Protein AF-A0A7J2HL66-F1 (afdb_monomer)

pLDDT: mean 74.8, std 8.33, range [50.34, 89.06]

Radius of gyration: 15.58 Å; Cα contacts (8 Å, |Δi|>4): 56; chains: 1; bounding box: 37×27×41 Å

Structure (mmCIF, N/CA/C/O backbone):
data_AF-A0A7J2HL66-F1
#
_entry.id   AF-A0A7J2HL66-F1
#
loop_
_atom_site.group_PDB
_atom_site.id
_atom_site.type_symbol
_atom_site.label_atom_id
_atom_site.label_alt_id
_atom_site.label_comp_id
_atom_site.label_asym_id
_atom_site.label_entity_id
_atom_site.label_seq_id
_atom_site.pdbx_PDB_ins_code
_atom_site.Cartn_x
_atom_site.C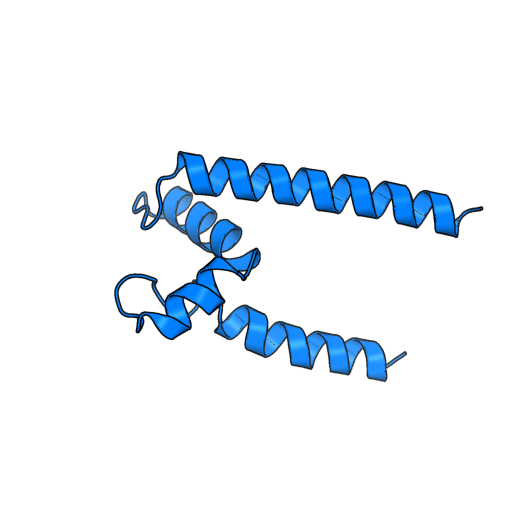artn_y
_atom_site.Cartn_z
_atom_site.occupancy
_atom_site.B_iso_or_equiv
_atom_site.auth_seq_id
_atom_site.auth_comp_id
_atom_site.auth_asym_id
_atom_site.auth_atom_id
_atom_site.pdbx_PDB_model_num
ATOM 1 N N . PRO A 1 1 ? 0.967 13.317 24.779 1.00 60.38 1 PRO A N 1
ATOM 2 C CA . PRO A 1 1 ? 0.883 13.967 23.443 1.00 60.38 1 PRO A CA 1
ATOM 3 C C . PRO A 1 1 ? 2.115 13.721 22.548 1.00 60.38 1 PRO A C 1
ATOM 5 O O . PRO A 1 1 ? 1.949 13.235 21.437 1.00 60.38 1 PRO A O 1
ATOM 8 N N . HIS A 1 2 ? 3.341 13.988 23.022 1.00 63.75 2 HIS A N 1
ATOM 9 C CA . HIS A 1 2 ? 4.563 13.840 22.207 1.00 63.75 2 HIS A CA 1
ATOM 10 C C . HIS A 1 2 ? 4.962 12.383 21.921 1.00 63.75 2 HIS A C 1
ATOM 12 O O . HIS A 1 2 ? 5.415 12.080 20.822 1.00 63.75 2 HIS A O 1
ATOM 18 N N . ALA A 1 3 ? 4.726 11.468 22.869 1.00 73.88 3 ALA A N 1
ATOM 19 C CA . ALA A 1 3 ? 5.046 10.049 22.697 1.00 73.88 3 ALA A CA 1
ATOM 20 C C . ALA A 1 3 ? 4.274 9.399 21.534 1.00 73.88 3 ALA A C 1
ATOM 22 O O . ALA A 1 3 ? 4.842 8.598 20.804 1.00 73.88 3 ALA A O 1
ATOM 23 N N . PHE A 1 4 ? 3.014 9.788 21.303 1.00 79.56 4 PHE A N 1
ATOM 24 C CA . PHE A 1 4 ? 2.216 9.254 20.195 1.00 79.56 4 PHE A CA 1
ATOM 25 C C . PHE A 1 4 ? 2.784 9.660 18.830 1.00 79.56 4 PHE A C 1
ATOM 27 O O . PHE A 1 4 ? 2.941 8.818 17.954 1.00 79.56 4 PHE A O 1
ATOM 34 N N . SER A 1 5 ? 3.159 10.934 18.672 1.00 80.25 5 SER A N 1
ATOM 35 C CA . SER A 1 5 ? 3.782 11.427 17.437 1.00 80.25 5 SER A CA 1
ATOM 36 C C . SER A 1 5 ? 5.145 10.774 17.177 1.00 80.25 5 SER A C 1
ATOM 38 O O . SER A 1 5 ? 5.472 10.454 16.035 1.00 80.25 5 SER A O 1
ATOM 40 N N . LEU A 1 6 ? 5.921 10.515 18.236 1.00 85.25 6 LEU A N 1
ATOM 41 C CA . LEU A 1 6 ? 7.210 9.831 18.133 1.00 85.25 6 LEU A CA 1
ATOM 42 C C . LEU A 1 6 ? 7.050 8.359 17.732 1.00 85.25 6 LEU A C 1
ATOM 44 O O . LEU A 1 6 ? 7.753 7.897 16.839 1.00 85.25 6 LEU A O 1
ATOM 48 N N . ILE A 1 7 ? 6.091 7.645 18.329 1.00 84.06 7 ILE A N 1
ATOM 49 C CA . ILE A 1 7 ? 5.765 6.260 17.957 1.00 84.06 7 ILE A CA 1
ATOM 50 C C . ILE A 1 7 ? 5.258 6.205 16.513 1.00 84.06 7 ILE A C 1
ATOM 52 O O . ILE A 1 7 ? 5.721 5.372 15.739 1.00 84.06 7 ILE A O 1
ATOM 56 N N . MET A 1 8 ? 4.370 7.124 16.121 1.00 83.88 8 MET A N 1
ATOM 57 C CA . MET A 1 8 ? 3.894 7.205 14.740 1.00 83.88 8 MET A CA 1
ATOM 58 C C . MET A 1 8 ? 5.032 7.464 13.756 1.00 83.88 8 MET A C 1
ATOM 60 O O . MET A 1 8 ? 5.122 6.756 12.764 1.00 83.88 8 MET A O 1
ATOM 64 N N . ASN A 1 9 ? 5.949 8.394 14.032 1.00 84.12 9 ASN A N 1
ATOM 65 C CA . ASN A 1 9 ? 7.112 8.618 13.163 1.00 84.12 9 ASN A CA 1
ATOM 66 C C . ASN A 1 9 ? 8.040 7.398 13.096 1.00 84.12 9 ASN A C 1
ATOM 68 O O . ASN A 1 9 ? 8.518 7.050 12.017 1.00 84.12 9 ASN A O 1
ATOM 72 N N . LEU A 1 10 ? 8.264 6.725 14.226 1.00 85.81 10 LEU A N 1
ATOM 73 C CA . LEU A 1 10 ? 9.108 5.534 14.300 1.00 85.81 10 LEU A CA 1
ATOM 74 C C . LEU A 1 10 ? 8.511 4.343 13.544 1.00 85.81 10 LEU A C 1
ATOM 76 O O . LEU A 1 10 ? 9.272 3.520 13.058 1.00 85.81 10 LEU A O 1
ATOM 80 N N . VAL A 1 11 ? 7.184 4.258 13.412 1.00 83.69 11 VAL A N 1
ATOM 81 C CA . VAL A 1 11 ? 6.499 3.244 12.589 1.00 83.69 11 VAL A CA 1
ATOM 82 C C . VAL A 1 11 ? 6.402 3.681 11.125 1.00 83.69 11 VAL A C 1
ATOM 84 O O . VAL A 1 11 ? 6.619 2.872 10.224 1.00 83.69 11 VAL A O 1
ATOM 87 N N . MET A 1 12 ? 6.125 4.960 10.870 1.00 82.81 12 MET A N 1
ATOM 88 C CA . MET A 1 12 ? 5.989 5.502 9.517 1.00 82.81 12 MET A CA 1
ATOM 89 C C . MET A 1 12 ? 7.312 5.445 8.754 1.00 82.81 12 MET A C 1
ATOM 91 O O . MET A 1 12 ? 7.315 5.010 7.610 1.00 82.81 12 MET A O 1
ATOM 95 N N . MET A 1 13 ? 8.442 5.803 9.370 1.00 82.94 13 MET A N 1
ATOM 96 C CA . MET A 1 13 ? 9.767 5.736 8.734 1.00 82.94 13 MET A CA 1
ATOM 97 C C . MET A 1 13 ? 10.082 4.353 8.128 1.00 82.94 13 MET A C 1
ATOM 99 O O . MET A 1 13 ? 10.293 4.279 6.916 1.00 82.94 13 MET A O 1
ATOM 103 N N . PRO A 1 14 ? 10.063 3.242 8.891 1.00 77.44 14 PRO A N 1
ATOM 104 C CA . PRO A 1 14 ? 10.286 1.915 8.339 1.00 77.44 14 PRO A CA 1
ATOM 105 C C . PRO A 1 14 ? 9.163 1.492 7.393 1.00 77.44 14 PRO A C 1
ATOM 107 O O . PRO A 1 14 ? 9.472 0.907 6.365 1.00 77.44 14 PRO A O 1
ATOM 110 N N . ALA A 1 15 ? 7.892 1.822 7.652 1.00 79.06 15 ALA A N 1
ATOM 111 C CA . ALA A 1 15 ? 6.799 1.496 6.728 1.00 79.06 15 ALA A CA 1
ATOM 112 C C . ALA A 1 15 ? 6.955 2.173 5.353 1.00 79.06 15 ALA A C 1
ATOM 114 O O . ALA A 1 15 ? 6.628 1.573 4.332 1.00 79.06 15 ALA A O 1
ATOM 115 N N . THR A 1 16 ? 7.484 3.398 5.323 1.00 75.56 16 THR A N 1
ATOM 116 C CA . THR A 1 16 ? 7.740 4.152 4.088 1.00 75.56 16 THR A CA 1
ATOM 117 C C . THR A 1 16 ? 8.987 3.625 3.384 1.00 75.56 16 THR A C 1
ATOM 119 O O . THR A 1 16 ? 8.991 3.481 2.165 1.00 75.56 16 THR A O 1
ATOM 122 N N . PHE A 1 17 ? 10.028 3.275 4.146 1.00 75.94 17 PHE A N 1
ATOM 123 C CA . PHE A 1 17 ? 11.242 2.659 3.612 1.00 75.94 17 PHE A CA 1
ATOM 124 C C . PHE A 1 17 ? 10.964 1.271 3.022 1.00 75.94 17 PHE A C 1
ATOM 126 O O . PHE A 1 17 ? 11.538 0.920 2.003 1.00 75.94 17 PHE A O 1
ATOM 133 N N . LEU A 1 18 ? 10.052 0.507 3.628 1.00 70.00 18 LEU A N 1
ATOM 134 C CA . LEU A 1 18 ? 9.598 -0.808 3.164 1.00 70.00 18 LEU A CA 1
ATOM 135 C C . LEU A 1 18 ? 8.516 -0.728 2.075 1.00 70.00 18 LEU A C 1
ATOM 137 O O . LEU A 1 18 ? 8.020 -1.763 1.646 1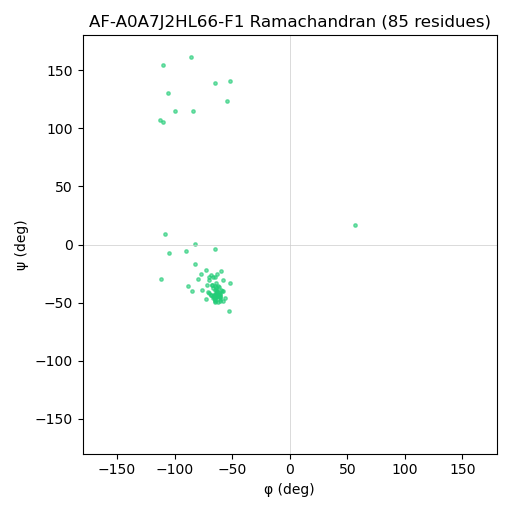.00 70.00 18 LEU A O 1
ATOM 141 N N . SER A 1 19 ? 8.112 0.473 1.660 1.00 70.38 19 SER A N 1
ATOM 142 C CA . SER A 1 19 ? 7.206 0.678 0.531 1.00 70.38 19 SER A CA 1
ATOM 143 C C . SER A 1 19 ? 7.990 0.718 -0.785 1.00 70.38 19 SER A C 1
ATOM 145 O O . SER A 1 19 ? 9.198 0.982 -0.825 1.00 70.38 19 SER A O 1
ATOM 147 N N . THR A 1 20 ? 7.287 0.517 -1.896 1.00 63.75 20 THR A N 1
ATOM 148 C CA . THR A 1 20 ? 7.845 0.556 -3.259 1.00 63.75 20 THR A CA 1
ATOM 149 C C . THR A 1 20 ? 8.365 1.924 -3.696 1.00 63.75 20 THR A C 1
ATOM 151 O O . THR A 1 20 ? 8.959 2.032 -4.771 1.00 63.75 20 THR A O 1
ATOM 154 N N . ALA A 1 21 ? 8.199 2.952 -2.855 1.00 66.00 21 ALA A N 1
ATOM 155 C CA . ALA A 1 21 ? 8.805 4.270 -3.026 1.00 66.00 21 ALA A CA 1
ATOM 156 C C . ALA A 1 21 ? 10.341 4.209 -3.097 1.00 66.00 21 ALA A C 1
ATOM 158 O O . ALA A 1 21 ? 10.936 4.917 -3.906 1.00 66.00 21 ALA A O 1
ATOM 159 N N . PHE A 1 22 ? 10.974 3.360 -2.275 1.00 65.19 22 PHE A N 1
ATOM 160 C CA . PHE A 1 22 ? 12.437 3.241 -2.196 1.00 65.19 22 PHE A CA 1
ATOM 161 C C . PHE A 1 22 ? 12.971 1.904 -2.730 1.00 65.19 22 PHE A C 1
ATOM 163 O O . PHE A 1 22 ? 14.076 1.880 -3.271 1.00 65.19 22 PHE A O 1
ATOM 170 N N . PHE A 1 23 ? 12.199 0.810 -2.638 1.00 65.38 23 PHE A N 1
ATOM 171 C CA . PHE A 1 23 ? 12.587 -0.502 -3.177 1.00 65.38 23 PHE A CA 1
ATOM 172 C C . PHE A 1 23 ? 11.699 -0.915 -4.356 1.00 65.38 23 PHE A C 1
ATOM 174 O O . PHE A 1 23 ? 10.546 -1.303 -4.149 1.00 65.38 23 PHE A O 1
ATOM 181 N N . PRO A 1 24 ? 12.204 -0.881 -5.602 1.00 61.88 24 PRO A N 1
ATOM 182 C CA . PRO A 1 24 ? 11.454 -1.405 -6.733 1.00 61.88 24 PRO A CA 1
ATOM 183 C C . PRO A 1 24 ? 11.254 -2.924 -6.592 1.00 61.88 24 PRO A C 1
ATOM 185 O O . PRO A 1 24 ? 12.153 -3.672 -6.199 1.00 61.88 24 PRO A O 1
ATOM 188 N N . LEU A 1 25 ? 10.047 -3.385 -6.932 1.00 62.91 25 LEU A N 1
ATOM 189 C CA . LEU A 1 25 ? 9.624 -4.789 -6.832 1.00 62.91 25 LEU A CA 1
ATOM 190 C C . LEU A 1 25 ? 10.486 -5.744 -7.676 1.00 62.91 25 LEU A C 1
ATOM 192 O O . LEU A 1 25 ? 10.547 -6.936 -7.381 1.00 62.91 25 LEU A O 1
ATOM 196 N N . GLU A 1 26 ? 11.152 -5.223 -8.706 1.00 62.81 26 GLU A N 1
ATOM 197 C CA . GLU A 1 26 ? 11.936 -5.986 -9.683 1.00 62.81 26 GLU A CA 1
ATOM 198 C C . GLU A 1 26 ? 13.305 -6.442 -9.157 1.00 62.81 26 GLU A C 1
ATOM 200 O O . GLU A 1 26 ? 13.820 -7.460 -9.611 1.00 62.81 26 GLU A O 1
ATOM 205 N N . SER A 1 27 ? 13.889 -5.744 -8.176 1.00 59.88 27 SER A N 1
ATOM 206 C CA . SER A 1 27 ? 15.242 -6.028 -7.664 1.00 59.88 27 SER A CA 1
ATOM 207 C C . 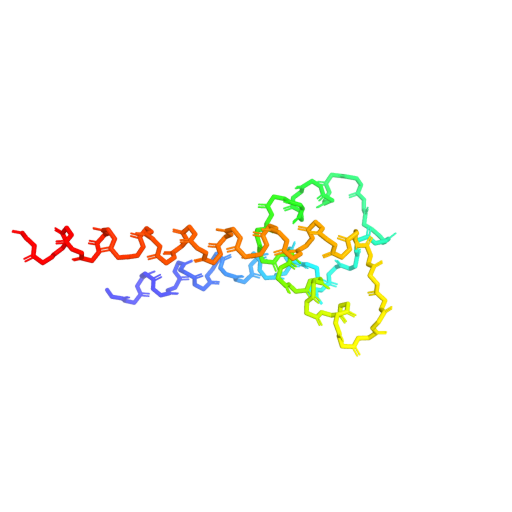SER A 1 27 ? 15.264 -6.655 -6.265 1.00 59.88 27 SER A C 1
ATOM 209 O O . SER A 1 27 ? 16.325 -6.785 -5.653 1.00 59.88 27 SER A O 1
ATOM 211 N N . THR A 1 28 ? 14.101 -7.043 -5.738 1.00 61.91 28 THR A N 1
ATOM 212 C CA . THR A 1 28 ? 13.937 -7.354 -4.316 1.00 61.91 28 THR A CA 1
ATOM 213 C C . THR A 1 28 ? 13.829 -8.860 -4.028 1.00 61.91 28 THR A C 1
ATOM 215 O O . THR A 1 28 ? 13.012 -9.566 -4.618 1.00 61.91 28 THR A O 1
ATOM 218 N N . THR A 1 29 ? 14.618 -9.352 -3.061 1.00 65.88 29 THR A N 1
ATOM 219 C CA . THR A 1 29 ? 14.599 -10.738 -2.546 1.00 65.88 29 THR A CA 1
ATOM 220 C C . THR A 1 29 ? 13.191 -11.189 -2.127 1.00 65.88 29 THR A C 1
ATOM 222 O O . THR A 1 29 ? 12.455 -10.436 -1.486 1.00 65.88 29 THR A O 1
ATOM 225 N N . SER A 1 30 ? 12.831 -12.449 -2.401 1.00 69.19 30 SER A N 1
ATOM 226 C CA . SER A 1 30 ? 11.472 -13.002 -2.229 1.00 69.19 30 SER A CA 1
ATOM 227 C C . SER A 1 30 ? 10.826 -12.781 -0.851 1.00 69.19 30 SER A C 1
ATOM 229 O O . SER A 1 30 ? 9.616 -12.589 -0.777 1.00 69.19 30 SER A O 1
ATOM 231 N N . TRP A 1 31 ? 11.600 -12.766 0.242 1.00 73.12 31 TRP A N 1
ATOM 232 C CA . TRP A 1 31 ? 11.072 -12.480 1.586 1.00 73.12 31 TRP A CA 1
ATOM 233 C C . TRP A 1 31 ? 10.647 -11.015 1.762 1.00 73.12 31 TRP A C 1
ATOM 235 O O . TRP A 1 31 ? 9.594 -10.723 2.324 1.00 73.12 31 TRP A O 1
ATOM 245 N N . LEU A 1 32 ? 11.448 -10.083 1.242 1.00 69.75 32 LEU A N 1
ATOM 246 C CA . LEU A 1 32 ? 11.161 -8.652 1.322 1.00 69.75 32 LEU A CA 1
ATOM 247 C C . LEU A 1 32 ? 9.971 -8.284 0.426 1.00 69.75 32 LEU A C 1
ATOM 249 O O . LEU A 1 32 ? 9.164 -7.433 0.787 1.00 69.75 32 LEU A O 1
ATOM 253 N N . ARG A 1 33 ? 9.781 -9.017 -0.675 1.00 70.62 33 ARG A N 1
ATOM 254 C CA . ARG A 1 33 ? 8.590 -8.908 -1.518 1.00 70.62 33 ARG A CA 1
ATOM 255 C C . ARG A 1 33 ? 7.305 -9.142 -0.708 1.00 70.62 33 ARG A C 1
ATOM 257 O O . ARG A 1 33 ? 6.398 -8.327 -0.787 1.00 70.62 33 ARG A O 1
ATOM 264 N N . ILE A 1 34 ? 7.240 -10.173 0.136 1.00 70.06 34 ILE A N 1
ATOM 265 C CA . ILE A 1 34 ? 6.052 -10.456 0.972 1.00 70.06 34 ILE A CA 1
ATOM 266 C C . ILE A 1 34 ? 5.741 -9.289 1.922 1.00 70.06 34 ILE A C 1
ATOM 268 O O . ILE A 1 34 ? 4.587 -8.884 2.046 1.00 70.06 34 ILE A O 1
ATOM 272 N N . MET A 1 35 ? 6.770 -8.709 2.545 1.00 72.00 35 MET A N 1
ATOM 273 C CA . MET A 1 35 ? 6.629 -7.536 3.419 1.00 72.00 35 MET A CA 1
ATOM 274 C C . MET A 1 35 ? 6.107 -6.304 2.662 1.00 72.00 35 MET A C 1
ATOM 276 O O . MET A 1 35 ? 5.254 -5.580 3.171 1.00 72.00 35 MET A O 1
ATOM 280 N N . ILE A 1 36 ? 6.581 -6.097 1.432 1.00 73.62 36 ILE A N 1
ATOM 281 C CA . ILE A 1 36 ? 6.163 -5.001 0.551 1.00 73.62 36 ILE A CA 1
ATOM 282 C C . ILE A 1 36 ? 4.695 -5.166 0.113 1.00 73.62 36 ILE A C 1
ATOM 284 O O . ILE A 1 36 ? 3.938 -4.200 0.179 1.00 73.62 36 ILE A O 1
ATOM 288 N N . TYR A 1 37 ? 4.266 -6.376 -0.276 1.00 70.81 37 TYR A N 1
ATOM 289 C CA . TYR A 1 37 ? 2.870 -6.660 -0.667 1.00 70.81 37 TYR A CA 1
ATOM 290 C C . TYR A 1 37 ? 1.885 -6.575 0.508 1.00 70.81 37 TYR A C 1
ATOM 292 O O . TYR A 1 37 ? 0.704 -6.301 0.299 1.00 70.81 37 TYR A O 1
ATOM 300 N N . MET A 1 38 ? 2.352 -6.805 1.738 1.00 71.94 38 MET A N 1
ATOM 301 C CA . MET A 1 38 ? 1.565 -6.597 2.960 1.00 71.94 38 MET A CA 1
ATOM 302 C C . MET A 1 38 ? 1.373 -5.114 3.285 1.00 71.94 38 MET A C 1
ATOM 304 O O . MET A 1 38 ? 0.451 -4.763 4.020 1.00 71.94 38 MET A O 1
ATOM 308 N N . ASN A 1 39 ? 2.238 -4.238 2.770 1.00 75.69 39 ASN A N 1
ATOM 309 C CA . ASN A 1 39 ? 2.167 -2.819 3.055 1.00 75.69 39 ASN A CA 1
ATOM 310 C C . ASN A 1 39 ? 1.152 -2.135 2.116 1.00 75.69 39 ASN A C 1
ATOM 312 O O . ASN A 1 39 ? 1.387 -2.063 0.912 1.00 75.69 39 ASN A O 1
ATOM 316 N N . PRO A 1 40 ? 0.035 -1.588 2.627 1.00 69.06 40 PRO A N 1
ATOM 317 C CA . PRO A 1 40 ? -0.975 -0.948 1.785 1.00 69.06 40 PRO A CA 1
ATOM 318 C C . PRO A 1 40 ? -0.450 0.297 1.050 1.00 69.06 40 PRO A C 1
ATOM 320 O O . PRO A 1 40 ? -0.954 0.638 -0.019 1.00 69.06 40 PRO A O 1
ATOM 323 N N . LEU A 1 41 ? 0.586 0.953 1.588 1.00 73.62 41 LEU A N 1
ATOM 324 C CA . LEU A 1 41 ? 1.220 2.127 0.984 1.00 73.62 41 LEU A CA 1
ATOM 325 C C . LEU A 1 41 ? 1.894 1.783 -0.354 1.00 73.62 41 LEU A C 1
ATOM 327 O O . LEU A 1 41 ? 1.982 2.639 -1.229 1.00 73.62 41 LEU A O 1
ATOM 331 N N . THR A 1 42 ? 2.334 0.534 -0.524 1.00 74.62 42 THR A N 1
ATOM 332 C CA . THR A 1 42 ? 2.948 0.034 -1.759 1.00 74.62 42 THR A CA 1
ATOM 333 C C . THR A 1 42 ? 2.028 0.185 -2.967 1.00 74.62 42 THR A C 1
ATOM 335 O O . THR A 1 42 ? 2.465 0.695 -3.994 1.00 74.62 42 THR A O 1
ATOM 338 N N . TYR A 1 43 ? 0.763 -0.232 -2.854 1.00 74.44 43 TYR A N 1
ATOM 339 C CA . TYR A 1 43 ? -0.185 -0.204 -3.978 1.00 74.44 43 TYR A CA 1
ATOM 340 C C . TYR A 1 43 ? -0.525 1.230 -4.394 1.00 74.44 43 TYR A C 1
ATOM 342 O O . TYR A 1 43 ? -0.659 1.521 -5.579 1.00 74.44 43 TYR A O 1
ATOM 350 N N . ILE A 1 44 ? -0.592 2.146 -3.419 1.00 72.81 44 ILE A N 1
ATOM 351 C CA . ILE A 1 44 ? -0.822 3.574 -3.669 1.00 72.81 44 ILE A CA 1
ATOM 352 C C . ILE A 1 44 ? 0.355 4.170 -4.449 1.00 72.81 44 ILE A C 1
ATOM 354 O O . ILE A 1 44 ? 0.156 4.873 -5.440 1.00 72.81 44 ILE A O 1
ATOM 358 N N . VAL A 1 45 ? 1.586 3.899 -4.004 1.00 75.81 45 VAL A N 1
ATOM 359 C CA . VAL A 1 45 ? 2.796 4.455 -4.622 1.00 75.81 45 VAL A CA 1
ATOM 360 C C . VAL A 1 45 ? 3.058 3.835 -5.996 1.00 75.81 45 VAL A C 1
ATOM 362 O O . VAL A 1 45 ? 3.409 4.569 -6.921 1.00 75.81 45 VAL A O 1
ATOM 365 N N . ASP A 1 46 ? 2.861 2.523 -6.158 1.00 75.88 46 ASP A N 1
ATOM 366 C CA . ASP A 1 46 ? 3.058 1.845 -7.446 1.00 75.88 46 ASP A CA 1
ATOM 367 C C . ASP A 1 46 ? 2.007 2.274 -8.476 1.00 75.88 46 ASP A C 1
ATOM 369 O O . ASP A 1 46 ? 2.372 2.640 -9.593 1.00 75.88 46 ASP A O 1
ATOM 373 N N . GLY A 1 47 ? 0.732 2.365 -8.079 1.00 74.38 47 GLY A N 1
ATOM 374 C CA . GLY A 1 47 ? -0.339 2.865 -8.941 1.00 74.38 47 GLY A CA 1
ATOM 375 C C . GLY A 1 47 ? -0.134 4.326 -9.355 1.00 74.38 47 GLY A C 1
ATOM 376 O O . GLY A 1 47 ? -0.279 4.662 -10.531 1.00 74.38 47 GLY A O 1
ATOM 377 N N . LEU A 1 48 ? 0.272 5.201 -8.423 1.00 74.62 48 LEU A N 1
ATOM 378 C CA . LEU A 1 48 ? 0.594 6.597 -8.740 1.00 74.62 48 LEU A CA 1
ATOM 379 C C . LEU A 1 48 ? 1.785 6.692 -9.702 1.00 74.62 48 LEU A C 1
ATOM 381 O O . LEU A 1 48 ? 1.738 7.458 -10.665 1.00 74.62 48 LEU A O 1
ATOM 385 N N . ARG A 1 49 ? 2.837 5.901 -9.470 1.00 76.81 49 ARG A N 1
ATOM 386 C CA . ARG A 1 49 ? 4.003 5.838 -10.353 1.00 76.81 49 ARG A CA 1
ATOM 387 C C . ARG A 1 49 ? 3.610 5.350 -11.742 1.00 76.81 49 ARG A C 1
ATOM 389 O O . ARG A 1 49 ? 3.932 6.033 -12.706 1.00 76.81 49 ARG A O 1
ATOM 39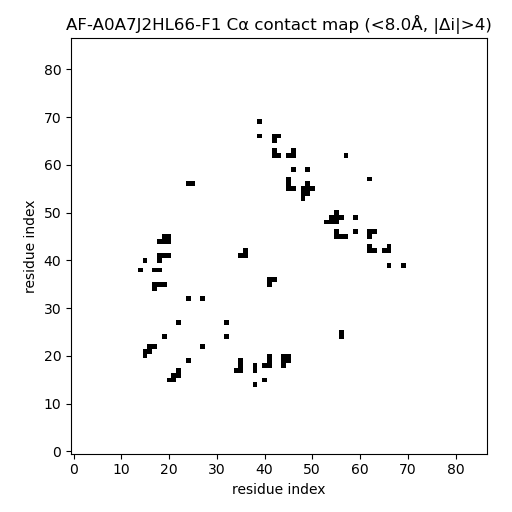6 N N . GLY A 1 50 ? 2.867 4.251 -11.842 1.00 73.44 50 GLY A N 1
ATOM 397 C CA . GLY A 1 50 ? 2.386 3.705 -13.109 1.00 73.44 50 GLY A CA 1
ATOM 398 C C . GLY A 1 50 ? 1.508 4.686 -13.887 1.00 73.44 50 GLY A C 1
ATOM 399 O O . GLY A 1 50 ? 1.692 4.839 -15.090 1.00 73.44 50 GLY A O 1
ATOM 400 N N . CYS A 1 51 ? 0.640 5.445 -13.212 1.00 74.75 51 CYS A N 1
ATOM 401 C CA . CYS A 1 51 ? -0.144 6.511 -13.846 1.00 74.75 51 CYS A CA 1
ATOM 402 C C . CYS A 1 51 ? 0.719 7.657 -14.406 1.00 74.75 51 CYS A C 1
ATOM 404 O O . CYS A 1 51 ? 0.347 8.261 -15.410 1.00 74.75 51 CYS A O 1
ATOM 406 N N . LEU A 1 52 ? 1.851 7.976 -13.769 1.00 74.75 52 LEU A N 1
ATOM 407 C CA . LEU A 1 52 ? 2.730 9.083 -14.172 1.00 74.75 52 LEU A CA 1
ATOM 408 C C . LEU A 1 52 ? 3.787 8.673 -15.206 1.00 74.75 52 LEU A C 1
ATOM 410 O O . LEU A 1 52 ? 4.138 9.470 -16.073 1.00 74.75 52 LEU A O 1
ATOM 414 N N . THR A 1 53 ? 4.317 7.455 -15.110 1.00 75.12 53 THR A N 1
ATOM 415 C CA . THR A 1 53 ? 5.416 6.961 -15.957 1.00 75.12 53 THR A CA 1
ATOM 416 C C . THR A 1 53 ? 4.953 5.984 -17.034 1.00 75.12 53 THR A C 1
ATOM 418 O O . THR A 1 53 ? 5.755 5.600 -17.884 1.00 75.12 53 THR A O 1
ATOM 421 N N . ASN A 1 54 ? 3.677 5.579 -17.010 1.00 66.19 54 ASN A N 1
ATOM 422 C CA . ASN A 1 54 ? 3.077 4.558 -17.873 1.00 66.19 54 ASN A CA 1
ATOM 423 C C . ASN A 1 54 ? 3.784 3.185 -17.800 1.00 66.19 54 ASN A C 1
ATOM 425 O O . ASN A 1 54 ? 3.606 2.336 -18.673 1.00 66.19 54 ASN A O 1
ATOM 429 N N . MET A 1 55 ? 4.600 2.972 -16.761 1.00 65.06 55 MET A N 1
ATOM 430 C CA . MET A 1 55 ? 5.287 1.718 -16.460 1.00 65.06 55 MET A CA 1
ATOM 431 C C . MET A 1 55 ? 4.657 1.105 -15.213 1.00 65.06 55 MET A C 1
ATOM 433 O O . MET A 1 55 ? 4.869 1.588 -14.101 1.00 65.06 55 MET A O 1
ATOM 437 N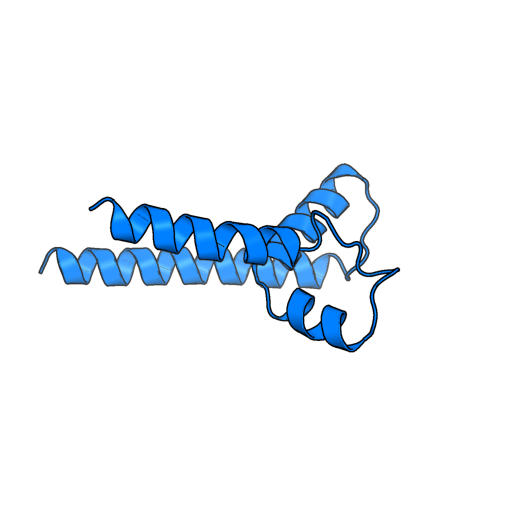 N . PHE A 1 56 ? 3.871 0.050 -15.411 1.00 64.19 56 PHE A N 1
ATOM 438 C CA . PHE A 1 56 ? 3.179 -0.668 -14.345 1.00 64.19 56 PHE A CA 1
ATOM 439 C C . PHE A 1 56 ? 3.955 -1.941 -13.988 1.00 64.19 56 PHE A C 1
ATOM 441 O O . PHE A 1 56 ? 4.079 -2.838 -14.823 1.00 64.19 56 PHE A O 1
ATOM 448 N N . SER A 1 57 ? 4.489 -2.021 -12.765 1.00 64.50 57 SER A N 1
ATOM 449 C CA . SER A 1 57 ? 5.156 -3.234 -12.263 1.00 64.50 57 SER A CA 1
ATOM 450 C C . SER A 1 57 ? 4.147 -4.287 -11.780 1.00 64.50 57 SER A C 1
ATOM 452 O O . SER A 1 57 ? 4.419 -5.487 -11.870 1.00 64.50 57 SER A O 1
ATOM 454 N N . ILE A 1 58 ? 2.978 -3.862 -11.293 1.00 65.88 58 ILE A N 1
ATOM 455 C CA . ILE A 1 58 ? 1.818 -4.706 -10.973 1.00 65.88 58 ILE A CA 1
ATOM 456 C C . ILE A 1 58 ? 0.701 -4.417 -11.989 1.00 65.88 58 ILE A C 1
ATOM 458 O O . ILE A 1 58 ? 0.663 -3.360 -12.608 1.00 65.88 58 ILE A O 1
ATOM 462 N N . SER A 1 59 ? -0.201 -5.377 -12.233 1.00 74.12 59 SER A N 1
ATOM 463 C CA . SER A 1 59 ? -1.332 -5.150 -13.143 1.00 74.12 59 SER A CA 1
ATOM 464 C C . SER A 1 59 ? -2.132 -3.909 -12.702 1.00 74.12 59 SER A C 1
ATOM 466 O O . SER A 1 59 ? -2.641 -3.905 -11.577 1.00 74.12 59 SER A O 1
ATOM 468 N N . PRO A 1 60 ? -2.319 -2.895 -13.571 1.00 69.06 60 PRO A N 1
ATOM 469 C CA . PRO A 1 60 ? -2.916 -1.604 -13.205 1.00 69.06 60 PRO A CA 1
ATOM 470 C C . PRO A 1 60 ? -4.325 -1.726 -12.614 1.00 69.06 60 PRO A C 1
ATOM 472 O O . PRO A 1 60 ? -4.734 -0.939 -11.763 1.00 69.06 60 PRO A O 1
ATOM 475 N N . TRP A 1 61 ? -5.072 -2.748 -13.036 1.00 74.62 61 TRP A N 1
ATOM 476 C CA . TRP A 1 61 ? -6.404 -3.034 -12.509 1.00 74.62 61 TRP A CA 1
ATOM 477 C C . TRP A 1 61 ? -6.371 -3.484 -11.045 1.00 74.62 61 TRP A C 1
ATOM 479 O O . TRP A 1 61 ? -7.277 -3.146 -10.285 1.00 74.62 61 TRP A O 1
ATOM 489 N N . ILE A 1 62 ? -5.337 -4.221 -10.630 1.00 71.62 62 ILE A N 1
ATOM 490 C CA . ILE A 1 62 ? -5.193 -4.712 -9.253 1.00 71.62 62 ILE A CA 1
ATOM 491 C C . ILE A 1 62 ? -4.832 -3.547 -8.331 1.00 71.62 62 ILE A C 1
ATOM 493 O O . ILE A 1 62 ? -5.497 -3.368 -7.311 1.00 71.62 62 ILE A O 1
ATOM 497 N N . ASP A 1 63 ? -3.867 -2.714 -8.723 1.00 72.94 63 ASP A N 1
ATOM 498 C CA . ASP A 1 63 ? -3.458 -1.549 -7.928 1.00 72.94 63 ASP A CA 1
ATOM 499 C C . ASP A 1 63 ? -4.610 -0.571 -7.721 1.00 72.94 63 ASP A C 1
ATOM 501 O O . ASP A 1 63 ? -4.842 -0.105 -6.602 1.00 72.94 63 ASP A O 1
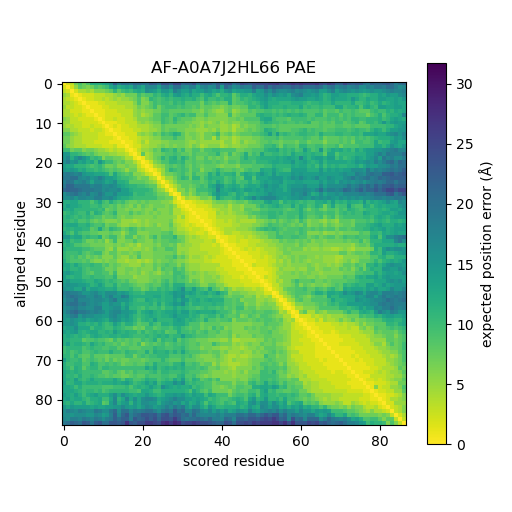ATOM 505 N N . LEU A 1 64 ? -5.381 -0.307 -8.779 1.00 75.50 64 LEU A N 1
ATOM 506 C CA . LEU A 1 64 ? -6.530 0.588 -8.711 1.00 75.50 64 LEU A CA 1
ATOM 507 C C . LEU A 1 64 ? -7.632 0.020 -7.812 1.00 75.50 64 LEU A C 1
ATOM 509 O O . LEU A 1 64 ? -8.159 0.735 -6.962 1.00 75.50 64 LEU A O 1
ATOM 513 N N . THR A 1 65 ? -7.949 -1.270 -7.945 1.00 81.06 65 THR A N 1
ATOM 514 C CA . THR A 1 65 ? -9.006 -1.900 -7.138 1.00 81.06 65 THR A CA 1
ATOM 515 C C . THR A 1 65 ? -8.626 -1.942 -5.658 1.00 81.06 65 THR A C 1
ATOM 517 O O . THR A 1 65 ? -9.436 -1.573 -4.809 1.00 81.06 65 THR A O 1
ATOM 520 N N . VAL A 1 66 ? -7.387 -2.334 -5.339 1.00 80.38 66 VAL A N 1
ATOM 521 C CA . VAL A 1 66 ? -6.884 -2.390 -3.956 1.00 80.38 66 VAL A CA 1
ATOM 522 C C . VAL A 1 66 ? -6.811 -0.991 -3.347 1.00 80.38 66 VAL A C 1
ATOM 524 O O . VAL A 1 66 ? -7.251 -0.799 -2.213 1.00 80.38 66 VAL A O 1
ATOM 527 N N . THR A 1 67 ? -6.333 -0.000 -4.103 1.00 78.56 67 THR A N 1
ATOM 528 C CA . THR A 1 67 ? -6.243 1.391 -3.638 1.00 78.56 67 THR A CA 1
ATOM 529 C C . THR A 1 67 ? -7.623 1.988 -3.370 1.00 78.56 67 THR A C 1
ATOM 531 O O . THR A 1 67 ? -7.855 2.537 -2.294 1.00 78.56 67 THR A O 1
ATOM 534 N N . VAL A 1 68 ? -8.573 1.842 -4.300 1.00 83.12 68 VAL A N 1
ATOM 535 C CA . VAL A 1 68 ? -9.945 2.351 -4.129 1.00 83.12 68 VAL A CA 1
ATOM 536 C C . VAL A 1 68 ? -10.647 1.652 -2.965 1.00 83.12 68 VAL A C 1
ATOM 538 O O . VAL A 1 68 ? -11.284 2.318 -2.147 1.00 83.12 68 VAL A O 1
ATOM 541 N N . PHE A 1 69 ? -10.495 0.330 -2.844 1.00 87.62 69 PHE A N 1
ATOM 542 C CA . PHE A 1 69 ? -11.040 -0.429 -1.721 1.00 87.62 69 PHE A CA 1
ATOM 543 C C . PHE A 1 69 ? -10.465 0.047 -0.382 1.00 87.62 69 PHE A C 1
ATOM 545 O O . PHE A 1 69 ? -11.218 0.275 0.562 1.00 87.62 69 PHE A O 1
ATOM 552 N N . LEU A 1 70 ? -9.149 0.258 -0.300 1.00 84.25 70 LEU A N 1
ATOM 553 C CA . LEU A 1 70 ? -8.490 0.761 0.903 1.00 84.25 70 LEU A CA 1
ATOM 554 C C . LEU A 1 70 ? -8.956 2.180 1.265 1.00 84.25 70 LEU A C 1
ATOM 556 O O . LEU A 1 70 ? -9.221 2.459 2.436 1.00 84.25 70 LEU A O 1
ATOM 560 N N . CYS A 1 71 ? -9.096 3.072 0.283 1.00 83.62 71 CYS A N 1
ATOM 561 C CA . CYS A 1 71 ? -9.647 4.409 0.502 1.00 83.62 71 CYS A CA 1
ATOM 562 C C . CYS A 1 71 ? -11.081 4.335 1.040 1.00 83.62 71 CYS A C 1
ATOM 564 O O . CYS A 1 71 ? -11.395 4.970 2.045 1.00 83.62 71 CYS A O 1
ATOM 566 N N . ALA A 1 72 ? -11.937 3.510 0.433 1.00 88.31 72 ALA A N 1
ATOM 567 C CA . ALA A 1 72 ? -13.308 3.320 0.896 1.00 88.31 72 ALA A CA 1
ATOM 568 C C . ALA A 1 72 ? -13.360 2.717 2.311 1.00 88.31 72 ALA A C 1
ATOM 570 O O . ALA A 1 72 ? -14.145 3.168 3.147 1.00 88.31 72 ALA A O 1
ATOM 571 N N . ALA A 1 73 ? -12.503 1.736 2.604 1.00 88.19 73 ALA A N 1
ATOM 572 C CA . ALA A 1 73 ? -12.420 1.092 3.910 1.00 88.19 73 ALA A CA 1
ATOM 573 C C . ALA A 1 73 ? -11.955 2.069 4.994 1.00 88.19 73 ALA A C 1
ATOM 575 O O . ALA A 1 73 ? -12.608 2.190 6.026 1.00 88.19 73 ALA A O 1
ATOM 576 N N . THR A 1 74 ? -10.868 2.807 4.760 1.00 84.75 74 THR A N 1
ATOM 577 C CA . THR A 1 74 ? -10.346 3.788 5.727 1.00 84.75 74 THR A CA 1
ATOM 578 C C . THR A 1 74 ? -11.325 4.935 5.960 1.00 84.75 74 THR A C 1
ATOM 580 O O . THR A 1 74 ? -11.524 5.329 7.107 1.00 84.75 74 THR A O 1
ATOM 583 N N . MET A 1 75 ? -12.004 5.410 4.914 1.00 87.62 75 MET A N 1
ATOM 584 C CA . MET A 1 75 ? -13.056 6.420 5.026 1.00 87.62 75 MET A CA 1
ATOM 585 C C . MET A 1 75 ? -14.255 5.897 5.827 1.00 87.62 75 MET A C 1
ATOM 587 O O . MET A 1 75 ? -14.698 6.560 6.758 1.00 87.62 75 MET A O 1
ATOM 591 N N . SER A 1 76 ? -14.712 4.672 5.554 1.00 89.06 76 SER A N 1
ATOM 592 C CA . SER A 1 76 ? -15.816 4.040 6.295 1.00 89.06 76 SER A CA 1
ATOM 593 C C . SER A 1 76 ? -15.468 3.808 7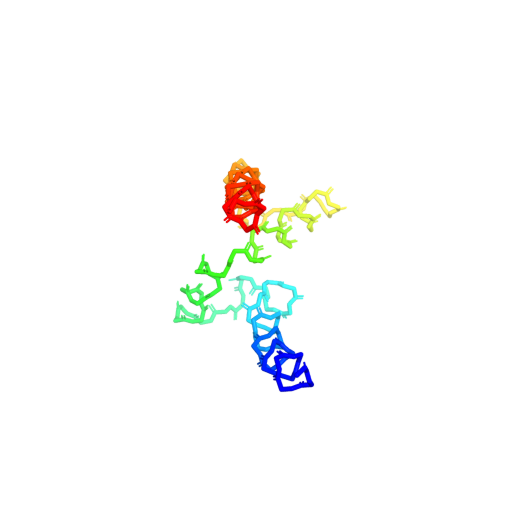.768 1.00 89.06 76 SER A C 1
ATOM 595 O O . SER A 1 76 ? -16.263 4.120 8.655 1.00 89.06 76 SER A O 1
ATOM 597 N N . ILE A 1 77 ? -14.264 3.297 8.042 1.00 89.06 77 ILE A N 1
ATOM 598 C CA . ILE A 1 77 ? -13.750 3.082 9.400 1.00 89.06 77 ILE A CA 1
ATOM 599 C C . ILE A 1 77 ? -13.621 4.420 10.129 1.00 89.06 77 ILE A C 1
ATOM 601 O O . ILE A 1 77 ? -14.029 4.515 11.284 1.00 89.06 77 ILE A O 1
ATOM 605 N N . GLY A 1 78 ? -13.102 5.451 9.458 1.00 85.69 78 GLY A N 1
ATOM 606 C CA . GLY A 1 78 ? -12.979 6.801 9.999 1.00 85.69 78 GLY A CA 1
ATOM 607 C C . GLY A 1 78 ? -14.334 7.392 10.377 1.00 85.69 78 GLY A C 1
ATOM 608 O O . GLY A 1 78 ? -14.501 7.845 11.505 1.00 85.69 78 GLY A O 1
ATOM 609 N N . THR A 1 79 ? -15.326 7.312 9.486 1.00 86.69 79 THR A N 1
ATOM 610 C CA . THR A 1 79 ? -16.694 7.770 9.768 1.00 86.69 79 THR A CA 1
ATOM 611 C C . THR A 1 79 ? -17.329 6.998 10.926 1.00 86.69 79 THR A C 1
ATOM 613 O O . THR A 1 79 ? -17.962 7.606 11.786 1.00 86.69 79 THR A O 1
ATOM 616 N N . TYR A 1 80 ? -17.134 5.677 10.995 1.00 86.44 80 TYR A N 1
ATOM 617 C CA . TYR A 1 80 ? -17.670 4.849 12.078 1.00 86.44 80 TYR A CA 1
ATOM 618 C C . TYR A 1 80 ? -17.027 5.160 13.438 1.00 86.44 80 TYR A C 1
ATOM 620 O O . TYR A 1 80 ? -17.730 5.320 14.436 1.00 86.44 80 TYR A O 1
ATOM 628 N N . LEU A 1 81 ? -15.695 5.275 13.488 1.00 86.75 81 LEU A N 1
ATOM 629 C CA . LEU A 1 81 ? -14.967 5.634 14.707 1.00 86.75 81 LEU A CA 1
ATOM 630 C C . LEU A 1 8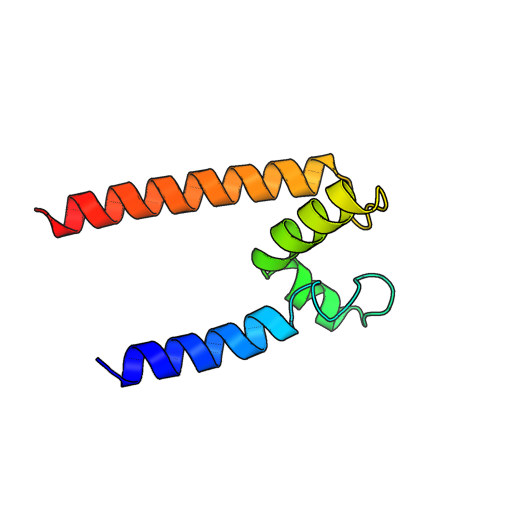1 ? -15.306 7.049 15.172 1.00 86.75 81 LEU A C 1
ATOM 632 O O . LEU A 1 81 ? -15.474 7.241 16.371 1.00 86.75 81 LEU A O 1
ATOM 636 N N . PHE A 1 82 ? -15.453 7.999 14.243 1.00 79.50 82 PHE A N 1
ATOM 637 C CA . PHE A 1 82 ? -15.806 9.381 14.563 1.00 79.50 82 PHE A CA 1
ATOM 638 C C . PHE A 1 82 ? -17.209 9.480 15.171 1.00 79.50 82 PHE A C 1
ATOM 640 O O . PHE A 1 82 ? -17.373 10.060 16.241 1.00 79.50 82 PHE A O 1
ATOM 647 N N . ASN A 1 83 ? -18.190 8.810 14.555 1.00 82.12 83 ASN A N 1
ATOM 648 C CA . ASN A 1 83 ? -19.555 8.727 15.078 1.00 82.12 83 ASN A CA 1
ATOM 649 C C . ASN A 1 83 ? -19.582 8.101 16.486 1.00 82.12 83 ASN A C 1
ATOM 651 O O . ASN A 1 83 ? -20.261 8.596 17.377 1.00 82.12 83 ASN A O 1
ATOM 655 N N . LYS A 1 84 ? -18.764 7.065 16.721 1.00 76.50 84 LYS A N 1
ATOM 656 C CA . LYS A 1 84 ? -18.635 6.436 18.042 1.00 76.50 84 LYS A CA 1
ATOM 657 C C . LYS A 1 84 ? -17.927 7.312 19.082 1.00 76.50 84 LYS A C 1
ATOM 659 O O . LYS A 1 84 ? -18.163 7.120 20.266 1.00 76.50 84 LYS A O 1
ATOM 664 N N . SER A 1 85 ? -17.039 8.218 18.679 1.00 69.94 85 SER A N 1
ATOM 665 C CA . SER A 1 85 ? -16.393 9.161 19.603 1.00 69.94 85 SER A CA 1
ATOM 666 C C . SER A 1 85 ? -17.245 10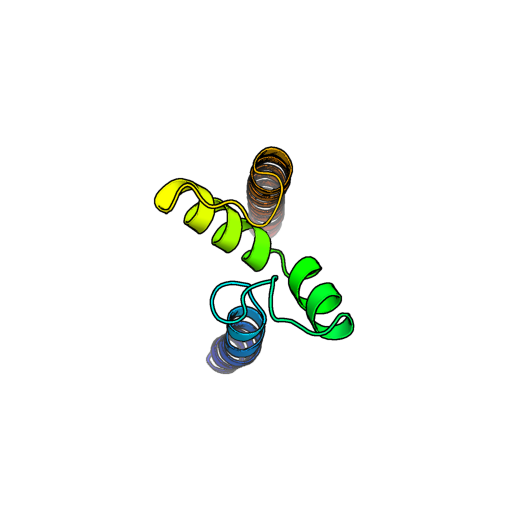.391 19.930 1.00 69.94 85 SER A C 1
ATOM 668 O O . SER A 1 85 ? -16.950 11.066 20.912 1.00 69.94 85 SER A O 1
ATOM 670 N N . GLU A 1 86 ? -18.277 10.681 19.132 1.00 63.03 86 GLU A N 1
ATOM 671 C CA . GLU A 1 86 ? -19.252 11.748 19.400 1.00 63.03 86 GLU A CA 1
ATOM 672 C C . GLU A 1 86 ? -20.474 11.282 20.227 1.00 63.03 86 GLU A C 1
ATOM 674 O O . GLU A 1 86 ? -21.279 12.126 20.621 1.00 63.03 86 GLU A O 1
ATOM 679 N N . ALA A 1 87 ? -20.605 9.979 20.520 1.00 50.34 87 ALA A N 1
ATOM 680 C CA . ALA A 1 87 ? -21.659 9.379 21.355 1.00 50.34 87 ALA A CA 1
ATOM 681 C C . ALA A 1 87 ? -21.148 8.984 22.750 1.00 50.34 87 ALA A C 1
ATOM 683 O O . ALA A 1 87 ? -21.912 9.171 23.725 1.00 50.34 87 ALA A O 1
#

Mean predicted aligned error: 9.48 Å

Foldseek 3Di:
DVVVVVVVCVVVVVLVCLACVPPPLVPDDPVSNVVHVPRLVNLVVQLVCCVVVVDHPDDNVVSVVSNVVVVVVVVVVVVVVVVVVVD

Solvent-accessible surface area (backbone atoms only — not comparable to full-atom values): 4960 Å² total; per-residue (Å²): 118,68,66,59,57,51,52,49,49,65,50,45,53,56,56,51,57,52,14,47,80,72,45,57,79,88,83,51,58,75,71,59,44,55,58,25,73,69,36,72,65,18,36,48,47,48,42,54,44,17,72,75,69,74,56,62,94,57,65,67,69,56,28,50,51,53,39,52,50,49,52,52,48,53,52,51,51,49,53,53,52,50,57,60,73,76,107

Nearest PDB structures (foldseek):
  7k2t-assembly1_B  TM=7.867E-01  e=1.035E+00  Aquifex aeolicus VF5
  6m96-assembly1_B-2  TM=7.798E-01  e=1.429E+00  Aquifex aeolicus VF5

Sequence (87 aa):
PHAFSLIMNLVMMPATFLSTAFFPLESTTSWLRIMIYMNPLTYIVDGLRGCLTNMFSISPWIDLTVTVFLCAATMSIGTYLFNKSEA

Secondary structure (DSSP, 8-state):
-HHHHHHHHHHHHHHHHTSTTTS-GGG--HHHHHHHHH-HHHHHHHHHHHHHHS--SS-HHHHHHHHHHHHHHHHHHHHHHHHHH--